Protein AF-A0A1F3B6R3-F1 (afdb_monomer_lite)

pLDDT: mean 92.55, std 7.26, range [55.66, 98.44]

Sequence (123 aa):
MPDAAQIASLAGDIVHPSKTVMFSDTAMGISRQGAQTMIEYSFAEPPFTFVTGSGGTSTLARTASPTVHFRHNGGANVGWCDGHVTHEKMAFTNPGENTYGCDSASVGLGWFGPDDNLLFDNR

Foldseek 3Di:
DDVCVVDPDDLVLQPCQVQAFDAKAWWAWAQDPNDTDTDDDGDQDAQWDWDQDPVRDTDIDRQDAFIHALPPVQWMWTATRVGDIDTFHAPDHDQAAHPRRHGCVVRRGHDGDDNGCRRHDRD

Secondary structure (DSSP, 8-state):
--GGGTSPPPGGG-S-TTTSEEEE-BEEEEEETTEEEEEE------S-EEEE-TTS-EEEE--PPP-EE-TBTTEEEEEETTS-EEEEEP-B--SSB-TTS-BTGGGTEEB-SSSSSTTT---

Structure (mmCIF, N/CA/C/O backbone):
data_AF-A0A1F3B6R3-F1
#
_entry.id   AF-A0A1F3B6R3-F1
#
loop_
_atom_site.group_PDB
_atom_site.id
_atom_site.type_symbol
_atom_site.label_atom_id
_atom_site.label_alt_id
_atom_site.label_comp_id
_atom_site.label_asym_id
_atom_site.label_entity_id
_atom_site.label_seq_id
_atom_site.pdbx_PDB_ins_code
_atom_site.Cartn_x
_atom_site.Cartn_y
_atom_site.Cartn_z
_atom_site.occupancy
_atom_site.B_iso_or_equiv
_atom_site.auth_seq_id
_atom_site.auth_comp_id
_atom_site.auth_asym_id
_atom_site.auth_atom_id
_atom_site.pdbx_PDB_model_num
ATOM 1 N N . MET A 1 1 ? 18.258 17.875 -13.371 1.00 55.66 1 MET A N 1
ATOM 2 C CA . MET A 1 1 ? 17.002 17.232 -12.929 1.00 55.66 1 MET A CA 1
ATOM 3 C C . MET A 1 1 ? 17.259 15.735 -12.953 1.00 55.66 1 MET A C 1
ATOM 5 O O . MET A 1 1 ? 17.937 15.324 -13.885 1.00 55.66 1 MET A O 1
ATOM 9 N N . PRO A 1 2 ? 16.829 14.956 -11.951 1.00 75.44 2 PRO A N 1
ATOM 10 C CA . PRO A 1 2 ? 17.006 13.503 -11.968 1.00 75.44 2 PRO A CA 1
ATOM 11 C C . PRO A 1 2 ? 16.286 12.874 -13.167 1.00 75.44 2 PRO A C 1
ATOM 13 O O . PRO A 1 2 ? 15.211 13.351 -13.530 1.00 75.44 2 PRO A O 1
ATOM 16 N N . ASP A 1 3 ? 16.827 11.792 -13.729 1.00 79.25 3 ASP A N 1
ATOM 17 C CA . ASP A 1 3 ? 16.227 11.088 -14.876 1.00 79.25 3 ASP A CA 1
ATOM 18 C C . ASP A 1 3 ? 14.789 10.639 -14.590 1.00 79.25 3 ASP A C 1
ATOM 20 O O . ASP A 1 3 ? 13.922 10.772 -15.447 1.00 79.25 3 ASP A O 1
ATOM 24 N N . ALA A 1 4 ? 14.496 10.222 -13.354 1.00 75.38 4 ALA A N 1
ATOM 25 C CA . ALA A 1 4 ? 13.148 9.848 -12.916 1.00 75.38 4 ALA A CA 1
ATOM 26 C C . ALA A 1 4 ? 12.112 10.991 -13.016 1.00 75.38 4 ALA A C 1
ATOM 28 O O . ALA A 1 4 ? 10.914 10.735 -13.043 1.00 75.38 4 ALA A O 1
ATOM 29 N N . ALA A 1 5 ? 12.554 12.254 -13.083 1.00 77.62 5 ALA A N 1
ATOM 30 C CA . ALA A 1 5 ? 11.691 13.420 -13.301 1.00 77.62 5 ALA A CA 1
ATOM 31 C C . ALA A 1 5 ? 11.600 13.837 -14.784 1.00 77.62 5 ALA A C 1
ATOM 33 O O . ALA A 1 5 ? 10.932 14.818 -15.107 1.00 77.62 5 ALA A O 1
ATOM 34 N N . GLN A 1 6 ? 12.305 13.141 -15.679 1.00 86.12 6 GLN A N 1
ATOM 35 C CA . GLN A 1 6 ? 12.380 13.445 -17.113 1.00 86.12 6 GLN A CA 1
ATOM 36 C C . GLN A 1 6 ? 11.899 12.290 -17.992 1.00 86.12 6 GLN A C 1
ATOM 38 O O . GLN A 1 6 ? 11.419 12.520 -19.100 1.00 86.12 6 GLN A O 1
ATOM 43 N N . ILE A 1 7 ? 12.034 11.059 -17.506 1.00 84.56 7 ILE A N 1
ATOM 44 C CA . ILE A 1 7 ? 11.752 9.830 -18.233 1.00 84.56 7 ILE A CA 1
ATOM 45 C C . ILE A 1 7 ? 10.775 9.019 -17.388 1.00 84.56 7 ILE A C 1
ATOM 47 O O . ILE A 1 7 ? 11.076 8.646 -16.256 1.00 84.56 7 ILE A O 1
ATOM 51 N N . ALA A 1 8 ? 9.592 8.766 -17.943 1.00 83.19 8 ALA A N 1
ATOM 52 C CA . ALA A 1 8 ? 8.624 7.874 -17.324 1.00 83.19 8 ALA A CA 1
ATOM 53 C C . ALA A 1 8 ? 9.130 6.426 -17.379 1.00 83.19 8 ALA A C 1
ATOM 55 O O . ALA A 1 8 ? 9.758 6.024 -18.361 1.00 83.19 8 ALA A O 1
ATOM 56 N N . SER A 1 9 ? 8.805 5.636 -16.357 1.00 85.56 9 SER A N 1
ATOM 57 C CA . SER A 1 9 ? 9.016 4.190 -16.401 1.00 85.56 9 SER A CA 1
ATOM 58 C C . SER A 1 9 ? 8.237 3.565 -17.559 1.00 85.56 9 SER A C 1
ATOM 60 O O . SER A 1 9 ? 7.090 3.925 -17.833 1.00 85.56 9 SER A O 1
ATOM 62 N N . LEU A 1 10 ? 8.862 2.609 -18.235 1.00 89.50 10 LEU A N 1
ATOM 63 C CA . LEU A 1 10 ? 8.224 1.763 -19.233 1.00 89.50 10 LEU A CA 1
ATOM 64 C C . LEU A 1 10 ? 7.496 0.608 -18.541 1.00 89.50 10 LEU A C 1
ATOM 66 O O . LEU A 1 10 ? 7.856 0.199 -17.443 1.00 89.50 10 LEU A O 1
ATOM 70 N N . ALA A 1 11 ? 6.525 -0.008 -19.218 1.00 87.56 11 ALA A N 1
ATOM 71 C CA . ALA A 1 11 ? 5.895 -1.229 -18.702 1.00 87.56 11 ALA A CA 1
ATOM 72 C C . ALA A 1 11 ? 6.927 -2.346 -18.432 1.00 87.56 11 ALA A C 1
ATOM 74 O O . ALA A 1 11 ? 6.799 -3.091 -17.468 1.00 87.56 11 ALA A O 1
ATOM 75 N N . GLY A 1 12 ? 7.981 -2.421 -19.255 1.00 90.88 12 GLY A N 1
ATOM 76 C CA . GLY A 1 12 ? 9.089 -3.362 -19.072 1.00 90.88 12 GLY A CA 1
ATOM 77 C C . GLY A 1 12 ? 10.037 -3.025 -17.917 1.00 90.88 12 GLY A C 1
ATOM 78 O O . GLY A 1 12 ? 10.880 -3.856 -17.598 1.00 90.88 12 GLY A O 1
ATOM 79 N N . ASP A 1 13 ? 9.913 -1.847 -17.293 1.00 91.50 13 ASP A N 1
ATOM 80 C CA . ASP A 1 13 ? 10.645 -1.536 -16.061 1.00 91.50 13 ASP A CA 1
ATOM 81 C C . ASP A 1 13 ? 10.029 -2.220 -14.838 1.00 91.50 13 ASP A C 1
ATOM 83 O O . ASP A 1 13 ? 10.707 -2.269 -13.823 1.00 91.50 13 ASP A O 1
ATOM 87 N N . ILE A 1 14 ? 8.793 -2.739 -14.919 1.00 94.31 14 ILE A N 1
ATOM 88 C CA . ILE A 1 14 ? 8.151 -3.500 -13.839 1.00 94.31 14 ILE A CA 1
ATOM 89 C C . ILE A 1 14 ? 8.622 -4.960 -13.903 1.00 94.31 14 ILE A C 1
ATOM 91 O O . ILE A 1 14 ? 8.114 -5.757 -14.694 1.00 94.31 14 ILE A O 1
ATOM 95 N N . VAL A 1 15 ? 9.587 -5.330 -13.062 1.00 95.38 15 VAL A N 1
ATOM 96 C CA . VAL A 1 15 ? 10.228 -6.659 -13.075 1.00 95.38 15 VAL A CA 1
ATOM 97 C C . VAL A 1 15 ? 9.266 -7.774 -12.646 1.00 95.38 15 VAL A C 1
ATOM 99 O O . VAL A 1 15 ? 9.327 -8.895 -13.163 1.00 95.38 15 VAL A O 1
ATOM 102 N N . HIS A 1 16 ? 8.337 -7.478 -11.733 1.00 95.88 16 HIS A N 1
ATOM 103 C CA . HIS A 1 16 ? 7.380 -8.451 -11.203 1.00 95.88 16 HIS A CA 1
ATOM 104 C C . HIS A 1 16 ? 5.928 -7.947 -11.259 1.00 95.88 16 HIS A C 1
ATOM 106 O O . HIS A 1 16 ? 5.328 -7.714 -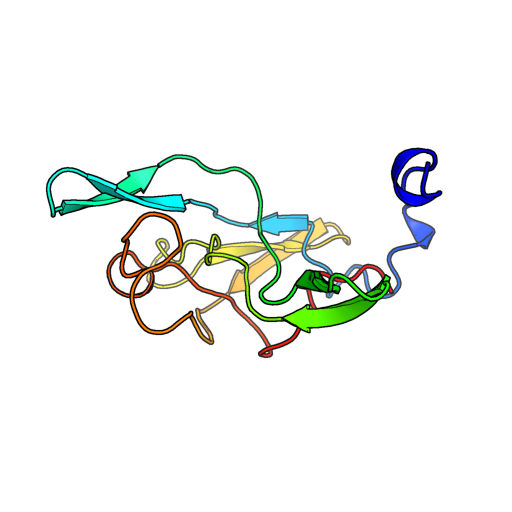10.213 1.00 95.88 16 HIS A O 1
ATOM 112 N N . PRO A 1 17 ? 5.297 -7.849 -12.448 1.00 96.56 17 PRO A N 1
ATOM 113 C CA . PRO A 1 17 ? 3.969 -7.242 -12.587 1.00 96.56 17 PRO A CA 1
ATOM 114 C C . PRO A 1 17 ? 2.874 -7.880 -11.721 1.00 96.56 17 PRO A C 1
ATOM 116 O O . PRO A 1 17 ? 2.009 -7.177 -11.211 1.00 96.56 17 PRO A O 1
ATOM 119 N N . SER A 1 18 ? 2.943 -9.193 -11.482 1.00 96.88 18 SER A N 1
ATOM 120 C CA . SER A 1 18 ? 2.004 -9.914 -10.609 1.00 96.88 18 SER A CA 1
ATOM 121 C C . SER A 1 18 ? 2.241 -9.690 -9.107 1.00 96.88 18 SER A C 1
ATOM 123 O O . SER A 1 18 ? 1.605 -10.342 -8.286 1.00 96.88 18 SER A O 1
ATOM 125 N N . LYS A 1 19 ? 3.234 -8.880 -8.729 1.00 96.62 19 LYS A N 1
ATOM 126 C CA . LYS A 1 19 ? 3.606 -8.568 -7.339 1.00 96.62 19 LYS A CA 1
ATOM 127 C C . LYS A 1 19 ? 3.858 -7.078 -7.104 1.00 96.62 19 LYS A C 1
ATOM 129 O O . LYS A 1 19 ? 4.167 -6.708 -5.980 1.00 96.62 19 LYS A O 1
ATOM 134 N N . THR A 1 20 ? 3.718 -6.240 -8.127 1.00 97.44 20 THR A N 1
ATOM 135 C CA . THR A 1 20 ? 3.820 -4.784 -8.003 1.00 97.44 20 THR A CA 1
ATOM 136 C C . THR A 1 20 ? 2.416 -4.195 -7.958 1.00 97.44 20 THR A C 1
ATOM 138 O O . THR A 1 20 ? 1.594 -4.464 -8.840 1.00 97.44 20 THR A O 1
ATOM 141 N N . VAL A 1 21 ? 2.119 -3.424 -6.913 1.00 97.56 21 VAL A N 1
ATOM 142 C CA . VAL A 1 21 ? 0.825 -2.766 -6.744 1.00 97.56 21 VAL A CA 1
ATOM 143 C C . VAL A 1 21 ? 0.643 -1.670 -7.791 1.00 97.56 21 VAL A C 1
ATOM 145 O O . VAL A 1 21 ? 1.548 -0.888 -8.070 1.00 97.56 21 VAL A O 1
ATOM 148 N N . MET A 1 22 ? -0.557 -1.604 -8.358 1.00 96.00 22 MET A N 1
ATOM 149 C CA . MET A 1 22 ? -0.980 -0.549 -9.275 1.00 96.00 22 MET A CA 1
ATOM 150 C C . MET A 1 22 ? -2.044 0.344 -8.632 1.00 96.00 22 MET A C 1
ATOM 152 O O . MET A 1 22 ? -1.959 1.566 -8.716 1.00 96.00 22 MET A O 1
ATOM 156 N N . PHE A 1 23 ? -3.031 -0.261 -7.967 1.00 97.19 23 PHE A N 1
ATOM 157 C CA . PHE A 1 23 ? -4.121 0.440 -7.292 1.00 97.19 23 PHE A CA 1
ATOM 158 C C . PHE A 1 23 ? -4.435 -0.214 -5.950 1.00 97.19 23 PHE A C 1
ATOM 160 O O . PHE A 1 23 ? -4.263 -1.420 -5.781 1.00 97.19 23 PHE A O 1
ATOM 167 N N . SER A 1 24 ? -4.962 0.571 -5.016 1.00 97.69 24 SER A N 1
ATOM 168 C CA . SER A 1 24 ? -5.502 0.062 -3.760 1.00 97.69 24 SER A CA 1
ATOM 169 C C . SER A 1 24 ? -6.647 0.949 -3.283 1.00 97.69 24 SER A C 1
ATOM 171 O O . SER A 1 24 ? -6.762 2.103 -3.692 1.00 97.69 24 SER A O 1
ATOM 173 N N . ASP A 1 25 ? -7.468 0.434 -2.373 1.00 97.50 25 ASP A N 1
ATOM 174 C CA . ASP A 1 25 ? -8.294 1.285 -1.523 1.00 97.50 25 ASP A CA 1
ATOM 175 C C . ASP A 1 25 ? -7.391 2.193 -0.681 1.00 97.50 25 ASP A C 1
ATOM 177 O O . ASP A 1 25 ? -6.596 1.698 0.123 1.00 97.50 25 ASP A O 1
ATOM 181 N N . THR A 1 26 ? -7.503 3.508 -0.869 1.00 97.94 26 THR A N 1
ATOM 182 C CA . THR A 1 26 ? -6.629 4.490 -0.218 1.00 97.94 26 THR A CA 1
ATOM 183 C C . THR A 1 26 ? -7.409 5.590 0.497 1.00 97.94 26 THR A C 1
ATOM 185 O O . THR A 1 26 ? -8.495 5.993 0.078 1.00 97.94 26 THR A O 1
ATOM 188 N N . ALA A 1 27 ? -6.854 6.067 1.608 1.00 98.00 27 ALA A N 1
ATOM 189 C CA . ALA A 1 27 ? -7.315 7.237 2.349 1.00 98.00 27 ALA A CA 1
ATOM 190 C C . ALA A 1 27 ? -6.154 7.820 3.168 1.00 98.00 27 ALA A C 1
ATOM 192 O O . ALA A 1 27 ? -5.137 7.161 3.368 1.00 98.00 27 ALA A O 1
ATOM 193 N N . MET A 1 28 ? -6.300 9.051 3.656 1.00 97.75 28 MET A N 1
ATOM 194 C CA . MET A 1 28 ? -5.332 9.650 4.579 1.00 97.75 28 MET A CA 1
ATOM 195 C C . MET A 1 28 ? -5.982 9.897 5.933 1.00 97.75 28 MET A C 1
ATOM 197 O O . MET A 1 28 ? -7.021 10.553 6.015 1.00 97.75 28 MET A O 1
ATOM 201 N N . GLY A 1 29 ? -5.354 9.395 6.994 1.00 97.75 29 GLY A N 1
ATOM 202 C CA . GLY A 1 29 ? -5.772 9.651 8.368 1.00 97.75 29 GLY A CA 1
ATOM 203 C C . GLY A 1 29 ? -5.404 11.072 8.778 1.00 97.75 29 GLY A C 1
ATOM 204 O O . GLY A 1 29 ? -4.259 11.485 8.599 1.00 97.75 29 GLY A O 1
ATOM 205 N N . ILE A 1 30 ? -6.351 11.815 9.341 1.00 97.75 30 ILE A N 1
ATOM 206 C CA . ILE A 1 30 ? -6.121 13.153 9.891 1.00 97.75 30 ILE A CA 1
ATOM 207 C C . ILE A 1 30 ? -6.757 13.274 11.275 1.00 97.75 30 ILE A C 1
ATOM 209 O O . ILE A 1 30 ? -7.833 12.730 11.530 1.00 97.75 30 ILE A O 1
ATOM 213 N N . SER A 1 31 ? -6.119 14.033 12.164 1.00 97.50 31 SER A N 1
ATOM 214 C CA . SER A 1 31 ? -6.760 14.486 13.394 1.00 97.50 31 SER A CA 1
ATOM 215 C C . SER A 1 31 ? -7.340 15.876 13.181 1.00 97.50 31 SER A C 1
ATOM 217 O O . SER A 1 31 ? -6.635 16.832 12.850 1.00 97.50 31 SER A O 1
ATOM 219 N N . ARG A 1 32 ? -8.656 16.005 13.354 1.00 94.56 32 ARG A N 1
ATOM 220 C CA . ARG A 1 32 ? -9.362 17.284 13.240 1.00 94.56 32 ARG A CA 1
ATOM 221 C C . ARG A 1 32 ? -10.103 17.559 14.535 1.00 94.56 32 ARG A C 1
ATOM 223 O O . ARG A 1 32 ? -11.043 16.853 14.874 1.00 94.56 32 ARG A O 1
ATOM 230 N N . GLN A 1 33 ? -9.686 18.609 15.246 1.00 93.12 33 GLN A N 1
ATOM 231 C CA . GLN A 1 33 ? -10.264 18.990 16.546 1.00 93.12 33 GLN A CA 1
ATOM 232 C C . GLN A 1 33 ? -10.245 17.834 17.570 1.00 93.12 33 GLN A C 1
ATOM 234 O O . GLN A 1 33 ? -11.177 17.672 18.350 1.00 93.12 33 GLN A O 1
ATOM 239 N N . GLY A 1 34 ? -9.189 17.011 17.546 1.00 89.69 34 GLY A N 1
ATOM 240 C CA . GLY A 1 34 ? -9.029 15.851 18.430 1.00 89.69 34 GLY A CA 1
ATOM 241 C C . GLY A 1 34 ? -9.782 14.591 17.988 1.00 89.69 34 GLY A C 1
ATOM 242 O O . GLY A 1 34 ? -9.603 13.544 18.602 1.00 89.69 34 GLY A O 1
ATOM 243 N N . ALA A 1 35 ? -10.592 14.660 16.926 1.00 94.94 35 ALA A N 1
ATOM 244 C CA . ALA A 1 35 ? -11.239 13.492 16.342 1.00 94.94 35 ALA A CA 1
ATOM 245 C C . ALA A 1 35 ? -10.358 12.857 15.257 1.00 94.94 35 ALA A C 1
ATOM 247 O O . ALA A 1 35 ? -9.893 13.543 14.344 1.00 94.94 35 ALA A O 1
ATOM 248 N N . GLN A 1 36 ? -10.186 11.539 15.348 1.00 95.94 36 GLN A N 1
ATOM 249 C CA . GLN A 1 36 ? -9.519 10.705 14.350 1.00 95.94 36 GLN A CA 1
ATOM 250 C C . GLN A 1 36 ? -10.478 10.488 13.174 1.00 95.94 36 GLN A C 1
ATOM 252 O O . GLN A 1 36 ? -11.587 9.986 13.362 1.00 95.94 36 GLN A O 1
ATOM 257 N N . THR A 1 37 ? -10.100 10.914 11.973 1.00 95.88 37 THR A N 1
ATOM 258 C CA . THR A 1 37 ? -10.936 10.774 10.775 1.00 95.88 37 THR A CA 1
ATOM 259 C C . THR A 1 37 ? -10.083 10.526 9.536 1.00 95.88 37 THR A C 1
ATOM 261 O O . THR A 1 37 ? -8.858 10.488 9.607 1.00 95.88 37 THR A O 1
ATOM 264 N N . MET A 1 38 ? -10.732 10.343 8.391 1.00 96.81 38 MET A N 1
ATOM 265 C CA . MET A 1 38 ? -10.081 10.124 7.108 1.00 96.81 38 MET A CA 1
ATOM 266 C C . MET A 1 38 ? -10.549 11.137 6.072 1.00 96.81 38 MET A C 1
ATOM 268 O O . MET A 1 38 ? -11.695 11.592 6.091 1.00 96.81 38 MET A O 1
ATOM 272 N N . ILE A 1 39 ? -9.660 11.447 5.138 1.00 97.06 39 ILE A N 1
ATOM 273 C CA . ILE A 1 39 ? -9.963 12.189 3.915 1.00 97.06 39 ILE A CA 1
ATOM 274 C C . ILE A 1 39 ? -9.630 11.342 2.691 1.00 97.06 39 ILE A C 1
ATOM 276 O O . ILE A 1 39 ? -8.885 10.361 2.778 1.00 97.06 39 ILE A O 1
ATOM 280 N N . GLU A 1 40 ? -10.182 11.743 1.549 1.00 96.12 40 GLU A N 1
ATOM 281 C CA . GLU A 1 40 ? -9.818 11.164 0.262 1.00 96.12 40 GLU A CA 1
ATOM 282 C C . GLU A 1 40 ? -8.323 11.352 -0.003 1.00 96.12 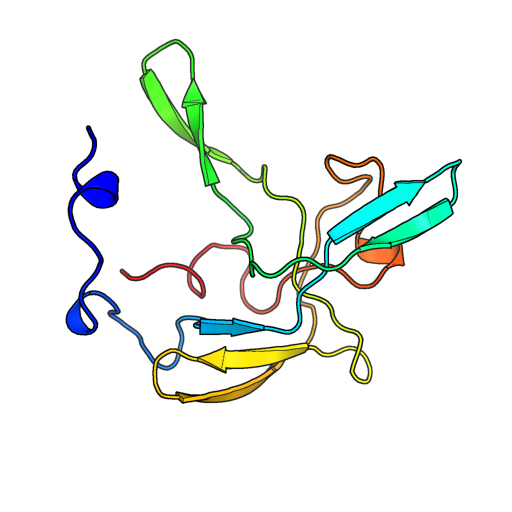40 GLU A C 1
ATOM 284 O O . GLU A 1 40 ? -7.759 12.431 0.198 1.00 96.12 40 GLU A O 1
ATOM 289 N N . TYR A 1 41 ? -7.693 10.274 -0.452 1.00 96.62 41 TYR A N 1
ATOM 290 C CA . TYR A 1 41 ? -6.304 10.256 -0.862 1.00 96.62 41 TYR A CA 1
ATOM 291 C C . TYR A 1 41 ? -6.132 9.186 -1.931 1.00 96.62 41 TYR A C 1
ATOM 293 O O . TYR A 1 41 ? -6.713 8.112 -1.801 1.00 96.62 41 TYR A O 1
ATOM 301 N N . SER A 1 42 ? -5.375 9.473 -2.988 1.00 95.69 42 SER A N 1
ATOM 302 C CA . SER A 1 42 ? -5.361 8.646 -4.207 1.00 95.69 42 SER A CA 1
ATOM 303 C C . SER A 1 42 ? -4.070 7.852 -4.413 1.00 95.69 42 SER A C 1
ATOM 305 O O . SER A 1 42 ? -3.944 7.167 -5.424 1.00 95.69 42 SER A O 1
ATOM 307 N N . PHE A 1 43 ? -3.107 7.951 -3.493 1.00 95.75 43 PHE A N 1
ATOM 308 C CA . PHE A 1 43 ? -1.826 7.256 -3.604 1.00 95.75 43 PHE A CA 1
ATOM 309 C C . PHE A 1 43 ? -1.737 6.115 -2.595 1.00 95.75 43 PHE A C 1
ATOM 311 O O . PHE A 1 43 ? -2.059 6.291 -1.419 1.00 95.75 43 PHE A O 1
ATOM 318 N N . ALA A 1 44 ? -1.283 4.955 -3.070 1.00 96.50 44 ALA A N 1
ATOM 319 C CA . ALA A 1 44 ? -0.834 3.854 -2.231 1.00 96.50 44 ALA A CA 1
ATOM 320 C C . ALA A 1 44 ? 0.659 4.064 -1.945 1.00 96.50 44 ALA A C 1
ATOM 322 O O . ALA A 1 44 ? 1.516 3.703 -2.748 1.00 96.50 44 ALA A O 1
ATOM 323 N N . GLU A 1 45 ? 0.953 4.722 -0.828 1.00 95.62 45 GLU A N 1
ATOM 324 C CA . GLU A 1 45 ? 2.317 5.098 -0.444 1.00 95.62 45 GLU A CA 1
ATOM 325 C C . GLU A 1 45 ? 3.109 3.881 0.062 1.00 95.62 45 GLU A C 1
ATOM 327 O O . GLU A 1 45 ? 2.585 3.126 0.891 1.00 95.62 45 GLU A O 1
ATOM 332 N N . PRO A 1 46 ? 4.373 3.696 -0.362 1.00 95.38 46 PRO A N 1
ATOM 333 C CA . PRO A 1 46 ? 5.237 2.657 0.185 1.00 95.38 46 PRO A CA 1
ATOM 334 C C . PRO A 1 46 ? 5.592 2.940 1.656 1.00 95.38 46 PRO A C 1
ATOM 336 O O . PRO A 1 46 ? 5.645 4.100 2.072 1.00 95.38 46 PRO A O 1
ATOM 339 N N . PRO A 1 47 ? 5.893 1.907 2.463 1.00 94.62 47 PRO A N 1
ATOM 340 C CA . PRO A 1 47 ? 6.243 2.087 3.873 1.00 94.62 47 PRO A CA 1
ATOM 341 C C . PRO A 1 47 ? 7.570 2.827 4.092 1.00 94.62 47 PRO A C 1
ATOM 343 O O . PRO A 1 47 ? 7.738 3.499 5.116 1.00 94.62 47 PRO A O 1
ATOM 346 N N . PHE A 1 48 ? 8.507 2.747 3.143 1.00 92.81 48 PHE A N 1
ATOM 347 C CA . PHE A 1 48 ? 9.808 3.403 3.243 1.00 92.81 48 PHE A CA 1
ATOM 348 C C . PHE A 1 48 ? 10.071 4.358 2.080 1.00 92.81 48 PHE A C 1
ATOM 350 O O . PHE A 1 48 ? 9.763 4.072 0.925 1.00 92.81 48 PHE A O 1
ATOM 357 N N . THR A 1 49 ? 10.738 5.471 2.374 1.00 88.00 49 THR A N 1
ATOM 358 C CA . THR A 1 49 ? 11.233 6.417 1.368 1.00 88.00 49 THR A CA 1
ATOM 359 C C . THR A 1 49 ? 12.703 6.735 1.611 1.00 88.00 49 THR A C 1
ATOM 361 O O . THR A 1 49 ? 13.195 6.636 2.738 1.00 88.00 49 THR A O 1
ATOM 364 N N . PHE A 1 50 ? 13.420 7.136 0.564 1.00 85.12 50 PHE A N 1
ATOM 365 C CA . PHE A 1 50 ? 14.787 7.628 0.707 1.00 85.12 50 PHE A CA 1
ATOM 366 C C . PHE A 1 50 ? 14.785 9.058 1.249 1.00 85.12 50 PHE A C 1
ATOM 368 O O . PHE A 1 50 ? 14.143 9.943 0.688 1.00 85.12 50 PHE A O 1
ATOM 375 N N . VAL A 1 51 ? 15.541 9.290 2.320 1.00 80.69 51 VAL A N 1
ATOM 376 C CA . VAL A 1 51 ? 15.751 10.617 2.905 1.00 80.69 51 VAL A CA 1
ATOM 377 C C . VAL A 1 51 ? 17.205 11.015 2.703 1.00 80.69 51 VAL A C 1
ATOM 379 O O . VAL A 1 51 ? 18.114 10.313 3.148 1.00 80.69 51 VAL A O 1
ATOM 382 N N . THR A 1 52 ? 17.426 12.149 2.039 1.00 81.69 52 THR A N 1
ATOM 383 C CA . THR A 1 52 ? 18.763 12.715 1.825 1.00 81.69 52 THR A CA 1
ATOM 384 C C . THR A 1 52 ? 19.115 13.656 2.968 1.00 81.69 52 THR A C 1
ATOM 386 O O . THR A 1 52 ? 18.504 14.712 3.124 1.00 81.69 52 THR A O 1
ATOM 389 N N . GLY A 1 53 ? 20.109 13.280 3.771 1.00 75.94 53 GLY A N 1
ATOM 390 C CA . GLY A 1 53 ? 20.633 14.140 4.831 1.00 75.94 53 GLY A CA 1
ATOM 391 C C . GLY A 1 53 ? 21.456 15.312 4.284 1.00 75.94 53 GLY A C 1
ATOM 392 O O . GLY A 1 53 ? 21.879 15.312 3.129 1.00 75.94 53 GLY A O 1
ATOM 393 N N . SER A 1 54 ? 21.769 16.289 5.141 1.00 74.62 54 SER A N 1
ATOM 394 C CA . SER A 1 54 ? 22.518 17.510 4.784 1.00 74.62 54 SER A CA 1
ATOM 395 C C . SER A 1 54 ? 23.904 17.258 4.165 1.00 74.62 54 SER A C 1
ATOM 397 O O . SER A 1 54 ? 24.464 18.149 3.537 1.00 74.62 54 SER A O 1
ATOM 399 N N . GLY A 1 55 ? 24.460 16.053 4.337 1.00 80.12 55 GLY A N 1
ATOM 400 C CA . GLY A 1 55 ? 25.721 15.613 3.730 1.00 80.12 55 GLY A CA 1
ATOM 401 C C . GLY A 1 55 ? 25.584 14.931 2.362 1.00 80.12 55 GLY A C 1
ATOM 402 O O . GLY A 1 55 ? 26.576 14.423 1.853 1.00 80.12 55 GLY A O 1
ATOM 403 N N . GLY A 1 56 ? 24.382 14.865 1.780 1.00 77.19 56 GLY A N 1
ATOM 404 C CA . GLY A 1 56 ? 24.125 14.233 0.478 1.00 77.19 56 GLY A CA 1
ATOM 405 C C . GLY A 1 56 ? 23.913 12.714 0.519 1.00 77.19 56 GLY A C 1
ATOM 406 O O . GLY A 1 56 ? 23.512 12.129 -0.485 1.00 77.19 56 GLY A O 1
ATOM 407 N N . THR A 1 57 ? 24.120 12.062 1.665 1.00 79.25 57 THR A N 1
ATOM 408 C CA . THR A 1 57 ? 23.839 10.630 1.837 1.00 79.25 57 THR A CA 1
ATOM 409 C C . THR A 1 57 ? 22.335 10.386 1.913 1.00 79.25 57 THR A C 1
ATOM 411 O O . THR A 1 57 ? 21.656 10.958 2.767 1.00 79.25 57 THR A O 1
ATOM 414 N N . SER A 1 58 ? 21.824 9.520 1.035 1.00 82.12 58 SER A N 1
ATOM 415 C CA . SER A 1 58 ? 20.446 9.023 1.086 1.00 82.12 58 SER A CA 1
ATOM 416 C C . SER A 1 58 ? 20.376 7.755 1.930 1.00 82.12 58 SER A C 1
ATOM 418 O O . SER A 1 58 ? 21.128 6.813 1.690 1.00 82.12 58 SER A O 1
ATOM 420 N N . THR A 1 59 ? 19.466 7.715 2.897 1.00 83.69 59 THR A N 1
ATOM 421 C CA . THR A 1 59 ? 19.180 6.518 3.700 1.00 83.69 59 THR A CA 1
ATOM 422 C C . THR A 1 59 ? 17.707 6.161 3.607 1.00 83.69 59 THR A C 1
ATOM 424 O O . THR A 1 59 ? 16.858 7.051 3.558 1.00 83.69 59 THR A O 1
ATOM 427 N N . LEU A 1 60 ? 17.400 4.867 3.613 1.00 82.50 60 LEU A N 1
ATOM 428 C CA . LEU A 1 60 ? 16.025 4.392 3.675 1.00 82.50 60 LEU A CA 1
ATOM 429 C C . LEU A 1 60 ? 15.432 4.698 5.059 1.00 82.50 60 LEU A C 1
ATOM 431 O O . LEU A 1 60 ? 16.039 4.365 6.077 1.00 82.50 60 LEU A O 1
ATOM 435 N N . ALA A 1 61 ? 14.262 5.332 5.097 1.00 83.69 61 ALA A N 1
ATOM 436 C CA . ALA A 1 61 ? 13.573 5.679 6.333 1.00 83.69 61 ALA A CA 1
ATOM 437 C C . ALA A 1 61 ? 12.059 5.465 6.210 1.00 83.69 61 ALA A C 1
ATOM 439 O O . ALA A 1 61 ? 11.460 5.695 5.159 1.00 83.69 61 ALA A O 1
ATOM 440 N N . ARG A 1 62 ? 11.430 5.054 7.314 1.00 85.44 62 ARG A N 1
ATOM 441 C CA . ARG A 1 62 ? 9.972 4.923 7.442 1.00 85.44 62 ARG A CA 1
ATOM 442 C C . ARG A 1 62 ? 9.356 6.285 7.752 1.00 85.44 62 ARG A C 1
ATOM 444 O O . ARG A 1 62 ? 9.059 6.596 8.902 1.00 85.44 62 ARG A O 1
ATOM 451 N N . THR A 1 63 ? 9.233 7.127 6.737 1.00 81.94 63 THR A N 1
ATOM 452 C CA . THR A 1 63 ? 8.689 8.489 6.882 1.00 81.94 63 THR A CA 1
ATOM 453 C C . THR A 1 63 ? 7.304 8.659 6.272 1.00 81.94 63 THR A C 1
ATOM 455 O O . THR A 1 63 ? 6.666 9.680 6.516 1.00 81.94 63 THR A O 1
ATOM 458 N N . ALA A 1 64 ? 6.819 7.680 5.507 1.00 88.44 64 ALA A N 1
ATOM 459 C CA . ALA A 1 64 ? 5.486 7.730 4.925 1.00 88.44 64 ALA A CA 1
ATOM 460 C C . ALA A 1 64 ? 4.406 7.478 5.988 1.00 88.44 64 ALA A C 1
ATOM 462 O O . ALA A 1 64 ? 4.526 6.584 6.833 1.00 88.44 64 ALA A O 1
ATOM 463 N N . SER A 1 65 ? 3.330 8.262 5.921 1.00 95.25 65 SER A N 1
ATOM 464 C CA . SER A 1 65 ? 2.090 7.946 6.631 1.00 95.25 65 SER A CA 1
ATOM 465 C C . SER A 1 65 ? 1.369 6.808 5.889 1.00 95.25 65 SER A C 1
ATOM 467 O O . SER A 1 65 ? 1.344 6.840 4.658 1.00 95.25 65 SER A O 1
ATOM 469 N N . PRO A 1 66 ? 0.784 5.814 6.583 1.00 96.94 66 PRO A N 1
ATOM 470 C CA . PRO A 1 66 ? 0.067 4.730 5.920 1.00 96.94 66 PRO A CA 1
ATOM 471 C C . PRO A 1 66 ? -1.174 5.245 5.195 1.00 96.94 66 PRO A C 1
ATOM 473 O O . PRO A 1 66 ? -1.901 6.090 5.722 1.00 96.94 66 PRO A O 1
ATOM 476 N N . THR A 1 67 ? -1.424 4.715 3.999 1.00 97.88 67 THR A N 1
ATOM 477 C CA . THR A 1 67 ? -2.506 5.191 3.121 1.00 97.88 67 THR A CA 1
ATOM 478 C C . THR A 1 67 ? -3.421 4.093 2.607 1.00 97.88 67 THR A C 1
ATOM 480 O O . THR A 1 67 ? -4.523 4.401 2.161 1.00 97.88 67 THR A O 1
ATOM 483 N N . VAL A 1 68 ? -3.031 2.816 2.699 1.00 98.31 68 VAL A N 1
ATOM 484 C CA . VAL A 1 68 ? -3.910 1.707 2.309 1.00 98.31 68 VAL A CA 1
ATOM 485 C C . VAL A 1 68 ? -4.980 1.508 3.376 1.00 98.31 68 VAL A C 1
ATOM 487 O O . VAL A 1 68 ? -4.666 1.351 4.557 1.00 98.31 68 VAL A O 1
ATOM 490 N N . HIS A 1 69 ? -6.244 1.509 2.955 1.00 98.25 69 HIS A N 1
ATOM 491 C CA . HIS A 1 69 ? -7.405 1.485 3.835 1.00 98.25 69 HIS A CA 1
ATOM 492 C C . HIS A 1 69 ? -8.114 0.130 3.829 1.00 98.25 69 HIS A C 1
ATOM 494 O O . HIS A 1 69 ? -8.690 -0.301 2.832 1.00 98.25 69 HIS A O 1
ATOM 500 N N . PHE A 1 70 ? -8.163 -0.507 4.997 1.00 97.94 70 PHE A N 1
ATOM 501 C CA . PHE A 1 70 ? -8.679 -1.864 5.178 1.00 97.94 70 PHE A CA 1
ATOM 502 C C . PHE A 1 70 ? -10.162 -1.888 5.597 1.00 97.94 70 PHE A C 1
ATOM 504 O O . PHE A 1 70 ? -10.558 -2.578 6.539 1.00 97.94 70 PHE A O 1
ATOM 511 N N . ARG A 1 71 ? -11.009 -1.119 4.897 1.00 91.75 71 ARG A N 1
ATOM 512 C CA . ARG A 1 71 ? -12.451 -0.972 5.205 1.00 91.75 71 ARG A CA 1
ATOM 513 C C . ARG A 1 71 ? -13.323 -2.163 4.821 1.00 91.75 71 ARG A C 1
ATOM 515 O O . ARG A 1 71 ? -14.407 -2.337 5.377 1.00 91.75 71 ARG A O 1
ATOM 522 N N . HIS A 1 72 ? -12.913 -2.968 3.845 1.00 90.12 72 HIS A N 1
ATOM 523 C CA . HIS A 1 72 ? -13.762 -4.007 3.265 1.00 90.12 72 HIS A CA 1
ATOM 524 C C . HIS A 1 72 ? -13.662 -5.294 4.068 1.00 90.12 72 HIS A C 1
ATOM 526 O O . HIS A 1 72 ? -12.910 -6.199 3.709 1.00 90.12 72 HIS A O 1
ATOM 532 N N . ASN A 1 73 ? -14.422 -5.368 5.166 1.00 92.56 73 ASN A N 1
ATOM 533 C CA . ASN A 1 73 ? -14.396 -6.511 6.083 1.00 92.56 73 ASN A CA 1
ATOM 534 C C . ASN A 1 73 ? -12.971 -6.789 6.612 1.00 92.56 73 ASN A C 1
ATOM 536 O O . ASN A 1 73 ? -12.508 -7.929 6.634 1.00 92.56 73 ASN A O 1
ATOM 540 N N . GLY A 1 74 ? -12.253 -5.718 6.972 1.00 93.38 74 GLY A N 1
ATOM 541 C CA . GLY A 1 74 ? -10.867 -5.785 7.444 1.00 93.38 74 GLY A CA 1
ATOM 542 C C . GLY A 1 74 ? -9.821 -6.021 6.348 1.00 93.38 74 GLY A C 1
ATOM 543 O O . GLY A 1 74 ? -8.682 -6.352 6.672 1.00 93.38 74 GLY A O 1
ATOM 544 N N . GLY A 1 75 ? -10.190 -5.885 5.070 1.00 97.44 75 GLY A N 1
ATOM 545 C CA . GLY A 1 75 ? -9.265 -5.960 3.941 1.00 97.44 75 GLY A CA 1
ATOM 546 C C . GLY A 1 75 ? -9.339 -4.756 3.002 1.00 97.44 75 GLY A C 1
ATOM 547 O O . GLY A 1 75 ? -10.261 -3.939 3.091 1.00 97.44 75 GLY A O 1
ATOM 548 N N . ALA A 1 76 ? -8.364 -4.674 2.104 1.00 98.06 76 ALA A N 1
ATOM 549 C CA . ALA A 1 76 ? -8.283 -3.722 1.002 1.00 98.06 76 ALA A CA 1
ATOM 550 C C . ALA A 1 76 ? -8.336 -4.479 -0.333 1.00 98.06 76 ALA A C 1
ATOM 552 O O . ALA A 1 76 ? -7.786 -5.576 -0.448 1.00 98.06 76 ALA A O 1
ATOM 553 N N . ASN A 1 77 ? -8.994 -3.913 -1.342 1.00 97.94 77 ASN A N 1
ATOM 554 C CA . ASN A 1 77 ? -8.886 -4.415 -2.707 1.00 97.94 77 ASN A CA 1
ATOM 555 C C . ASN A 1 77 ? -7.603 -3.866 -3.325 1.00 97.94 77 ASN A C 1
ATOM 557 O O . ASN A 1 77 ? -7.382 -2.655 -3.305 1.00 97.94 77 ASN A O 1
ATOM 561 N N . VAL A 1 78 ? -6.783 -4.752 -3.882 1.00 98.38 78 VAL A N 1
ATOM 562 C CA . VAL A 1 78 ? -5.477 -4.415 -4.452 1.00 98.38 78 VAL A CA 1
ATOM 563 C C . VAL A 1 78 ? -5.454 -4.845 -5.909 1.00 98.38 78 VAL A C 1
ATOM 565 O O . VAL A 1 78 ? -5.661 -6.016 -6.213 1.00 98.38 78 VAL A O 1
ATOM 568 N N . GLY A 1 79 ? -5.242 -3.886 -6.807 1.00 98.19 79 GLY A N 1
ATOM 569 C CA . GLY A 1 79 ? -5.014 -4.125 -8.228 1.00 98.19 79 GLY A CA 1
ATOM 570 C C . GLY A 1 79 ? -3.520 -4.151 -8.523 1.00 98.19 79 GLY A C 1
ATOM 571 O O . GLY A 1 79 ? -2.797 -3.245 -8.108 1.00 98.19 79 GLY A O 1
ATOM 572 N N . TRP A 1 80 ? -3.067 -5.165 -9.248 1.00 98.12 80 TRP A N 1
ATOM 573 C CA . TRP A 1 80 ? -1.653 -5.405 -9.541 1.00 98.12 80 TRP A CA 1
ATOM 574 C C . TRP A 1 80 ? -1.297 -4.998 -10.972 1.00 98.12 80 TRP A C 1
ATOM 576 O O . TRP A 1 80 ? -2.173 -4.851 -11.827 1.00 98.12 80 TRP A O 1
ATOM 586 N N . CYS A 1 81 ? -0.008 -4.812 -11.254 1.00 97.19 81 CYS A N 1
ATOM 587 C CA . CYS A 1 81 ? 0.454 -4.326 -12.554 1.00 97.19 81 CYS A CA 1
ATOM 588 C C . CYS A 1 81 ? 0.193 -5.276 -13.737 1.00 97.19 81 CYS A C 1
ATOM 590 O O . CYS A 1 81 ? 0.204 -4.820 -14.879 1.00 97.19 81 CYS A O 1
ATOM 592 N N . ASP A 1 82 ? -0.061 -6.566 -13.506 1.00 96.75 82 ASP A N 1
ATOM 593 C CA . ASP A 1 82 ? -0.523 -7.515 -14.536 1.00 96.75 82 ASP A CA 1
ATOM 594 C C . ASP A 1 82 ? -2.058 -7.513 -14.740 1.00 96.75 82 ASP A C 1
ATOM 596 O O . ASP A 1 82 ? -2.571 -8.238 -15.593 1.00 96.75 82 ASP A O 1
ATOM 600 N N . GLY A 1 83 ? -2.790 -6.700 -13.971 1.00 97.38 83 GLY A N 1
ATOM 601 C CA . GLY A 1 83 ? -4.233 -6.504 -14.075 1.00 97.38 83 GLY A CA 1
ATOM 602 C C . GLY A 1 83 ? -5.096 -7.414 -13.198 1.00 97.38 83 GLY A C 1
ATOM 603 O O . GLY A 1 83 ? -6.320 -7.270 -13.234 1.00 97.38 83 GLY A O 1
ATOM 604 N N . HIS A 1 84 ? -4.525 -8.331 -12.409 1.00 98.31 84 HIS A N 1
ATOM 605 C CA . HIS A 1 84 ? -5.333 -9.092 -11.451 1.00 98.31 84 HIS A CA 1
ATOM 606 C C . HIS A 1 84 ? -5.692 -8.251 -10.215 1.00 98.31 84 HIS A C 1
ATOM 608 O O . HIS A 1 84 ? -5.106 -7.198 -9.959 1.00 98.31 84 H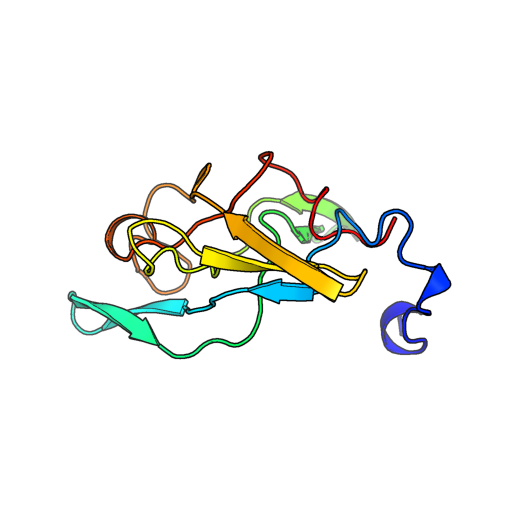IS A O 1
ATOM 614 N N . VAL A 1 85 ? -6.688 -8.714 -9.453 1.00 98.38 85 VAL A N 1
ATOM 615 C CA . VAL A 1 85 ? -7.154 -8.062 -8.221 1.00 98.38 85 VAL A CA 1
ATOM 616 C C . VAL A 1 85 ? -7.214 -9.084 -7.092 1.00 98.38 85 VAL A C 1
ATOM 618 O O . VAL A 1 85 ? -7.727 -10.189 -7.288 1.00 98.38 85 VAL A O 1
ATOM 621 N N . THR A 1 86 ? -6.730 -8.709 -5.911 1.00 98.44 86 THR A N 1
ATOM 622 C CA . THR A 1 86 ? -6.812 -9.518 -4.688 1.00 98.44 86 THR A CA 1
ATOM 623 C C . THR A 1 86 ? -7.472 -8.749 -3.545 1.00 98.44 86 THR A C 1
ATOM 625 O O . THR A 1 86 ? -7.628 -7.528 -3.587 1.00 98.44 86 THR A O 1
ATOM 628 N N . HIS A 1 87 ? -7.903 -9.493 -2.524 1.00 98.00 87 HIS A N 1
ATOM 629 C CA . HIS A 1 87 ? -8.358 -8.950 -1.245 1.00 98.00 87 HIS A CA 1
ATOM 630 C C . HIS A 1 87 ? -7.253 -9.173 -0.216 1.00 98.00 87 HIS A C 1
ATOM 632 O O . HIS A 1 87 ? -7.018 -10.305 0.209 1.00 98.00 87 HIS A O 1
ATOM 638 N N . GLU A 1 88 ? -6.558 -8.101 0.150 1.00 98.44 88 GLU A N 1
ATOM 639 C CA . GLU A 1 88 ? -5.403 -8.151 1.042 1.00 98.44 88 GLU A CA 1
ATOM 640 C C . GLU A 1 88 ? -5.777 -7.743 2.465 1.00 98.44 88 GLU A C 1
ATOM 642 O O . GLU A 1 88 ? -6.584 -6.838 2.694 1.00 98.44 88 GLU A O 1
ATOM 647 N N . LYS A 1 89 ? -5.157 -8.400 3.446 1.00 98.06 89 LYS A N 1
ATOM 648 C CA . LYS A 1 89 ? -5.301 -8.058 4.865 1.00 98.06 89 LYS A CA 1
ATOM 649 C C . LYS A 1 89 ? -4.164 -7.155 5.315 1.00 98.06 89 LYS A C 1
ATOM 651 O O . LYS A 1 89 ? -3.046 -7.265 4.816 1.00 98.06 89 LYS A O 1
ATOM 656 N N . MET A 1 90 ? -4.442 -6.310 6.306 1.00 98.12 90 MET A N 1
ATOM 657 C CA . MET A 1 90 ? -3.402 -5.493 6.924 1.00 98.12 90 MET A CA 1
ATOM 658 C C . MET A 1 90 ? -2.391 -6.408 7.612 1.00 98.12 90 MET A C 1
ATOM 660 O O . MET A 1 90 ? -2.766 -7.255 8.423 1.00 98.12 90 MET A O 1
ATOM 664 N N . ALA A 1 91 ? -1.118 -6.230 7.279 1.00 97.88 91 ALA A N 1
ATOM 665 C CA . ALA A 1 91 ? -0.003 -6.929 7.897 1.00 97.88 91 ALA A CA 1
ATOM 666 C C . ALA A 1 91 ? 0.632 -6.078 9.004 1.00 97.88 91 ALA A C 1
ATOM 668 O O . ALA A 1 91 ? 0.931 -6.591 10.081 1.00 97.88 91 ALA A O 1
ATOM 669 N N . PHE A 1 92 ? 0.804 -4.776 8.760 1.00 97.19 92 PHE A N 1
ATOM 670 C CA . PHE A 1 92 ? 1.403 -3.844 9.715 1.00 97.19 92 PHE A CA 1
ATOM 671 C C . PHE A 1 92 ? 0.943 -2.399 9.473 1.00 97.19 92 PHE A C 1
ATOM 673 O O . PHE A 1 92 ? 0.334 -2.074 8.453 1.00 97.19 92 PHE A O 1
ATOM 680 N N . THR A 1 93 ? 1.236 -1.522 10.432 1.00 96.44 93 THR A N 1
ATOM 681 C CA . THR A 1 93 ? 1.024 -0.071 10.352 1.00 96.44 93 THR A CA 1
ATOM 682 C C . THR A 1 93 ? 2.064 0.649 11.212 1.00 96.44 93 THR A C 1
ATOM 684 O O . THR A 1 93 ? 2.789 0.010 11.981 1.00 96.44 93 THR A O 1
ATOM 687 N N . ASN A 1 94 ? 2.161 1.971 11.085 1.00 92.56 94 ASN A N 1
ATOM 688 C CA . ASN A 1 94 ? 3.049 2.762 11.930 1.00 92.56 94 ASN A CA 1
ATOM 689 C C . ASN A 1 94 ? 2.457 2.881 13.343 1.00 92.56 94 ASN A C 1
ATOM 691 O O . ASN A 1 94 ? 1.268 3.175 13.474 1.00 92.56 94 ASN A O 1
ATOM 695 N N . PRO A 1 95 ? 3.259 2.696 14.406 1.00 91.44 95 PRO A N 1
ATOM 696 C CA . P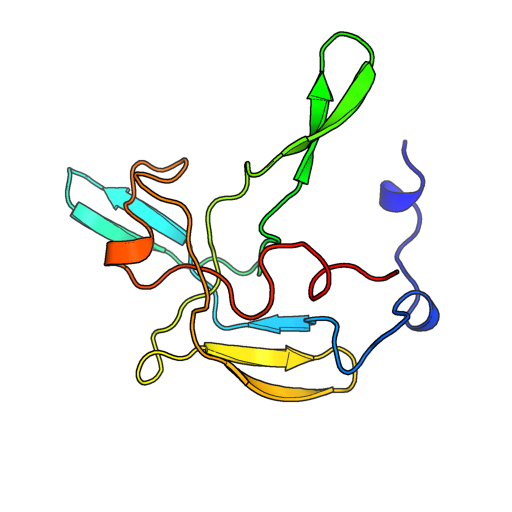RO A 1 95 ? 2.801 2.971 15.758 1.00 91.44 95 PRO A CA 1
ATOM 697 C C . PRO A 1 95 ? 2.668 4.482 15.990 1.00 91.44 95 PRO A C 1
ATOM 699 O O . PRO A 1 95 ? 3.523 5.260 15.568 1.00 91.44 95 PRO A O 1
ATOM 702 N N . GLY A 1 96 ? 1.641 4.878 16.741 1.00 91.94 96 GLY A N 1
ATOM 703 C CA . GLY A 1 96 ? 1.423 6.268 17.135 1.00 91.94 96 GLY A CA 1
ATOM 704 C C . GLY A 1 96 ? 0.781 7.125 16.045 1.00 91.94 96 GLY A C 1
ATOM 705 O O . GLY A 1 96 ? 0.130 6.628 15.127 1.00 91.94 96 GLY A O 1
ATOM 706 N N . GLU A 1 97 ? 0.934 8.438 16.189 1.00 95.38 97 GLU A N 1
ATOM 707 C CA . GLU A 1 97 ? 0.329 9.403 15.277 1.00 95.38 97 GLU A CA 1
ATOM 708 C C . GLU A 1 97 ? 1.140 9.551 13.985 1.00 95.38 97 GLU A C 1
ATOM 710 O O . GLU A 1 97 ? 2.371 9.619 13.987 1.00 95.38 97 GLU A O 1
ATOM 715 N N . ASN A 1 98 ? 0.428 9.639 12.866 1.00 94.69 98 ASN A N 1
ATOM 716 C CA . ASN A 1 98 ? 0.988 9.979 11.570 1.00 94.69 98 ASN A CA 1
ATOM 717 C C . ASN A 1 98 ? 1.326 11.482 11.484 1.00 94.69 98 ASN A C 1
ATOM 719 O O . ASN A 1 98 ? 1.105 12.251 12.421 1.00 94.69 98 ASN A O 1
ATOM 723 N N . THR A 1 99 ? 1.823 11.938 10.331 1.00 94.06 99 THR A N 1
ATOM 724 C CA . THR A 1 99 ? 2.227 13.345 10.128 1.00 94.06 99 THR A CA 1
ATOM 725 C C . THR A 1 99 ? 1.089 14.357 10.347 1.00 94.06 99 THR A C 1
ATOM 727 O O . THR A 1 99 ? 1.347 15.537 10.577 1.00 94.06 99 THR A O 1
ATOM 730 N N . TYR A 1 100 ? -0.167 13.908 10.317 1.00 95.50 100 TYR A N 1
ATOM 731 C CA . TYR A 1 100 ? -1.370 14.718 10.507 1.00 95.50 100 TYR A CA 1
ATOM 732 C C . TYR A 1 100 ? -2.024 14.509 11.882 1.00 95.50 100 TYR A C 1
ATOM 734 O O . TYR A 1 100 ? -3.204 14.827 12.064 1.00 95.50 100 TYR A O 1
ATOM 742 N N . GLY A 1 101 ? -1.275 13.963 12.846 1.00 96.25 101 GLY A N 1
ATOM 743 C CA . GLY A 1 101 ? -1.733 13.738 14.217 1.00 96.25 101 GLY A CA 1
ATOM 744 C C . GLY A 1 101 ? -2.731 12.587 14.355 1.00 96.25 101 GLY A C 1
ATOM 745 O O . GLY A 1 101 ? -3.431 12.510 15.363 1.00 96.25 101 GLY A O 1
ATOM 746 N N . CYS A 1 102 ? -2.871 11.736 13.331 1.00 97.25 102 CYS A N 1
ATOM 747 C CA . CYS A 1 102 ? -3.841 10.648 13.336 1.00 97.25 102 CYS A CA 1
ATOM 748 C C . CYS A 1 102 ? -3.213 9.313 13.729 1.00 97.25 102 CYS A C 1
ATOM 750 O O . CYS A 1 102 ? -2.245 8.887 13.098 1.00 97.25 102 CYS A O 1
ATOM 752 N N . ASP A 1 103 ? -3.795 8.613 14.703 1.00 96.56 103 ASP A N 1
ATOM 753 C CA . ASP A 1 103 ? -3.478 7.202 14.939 1.00 96.56 103 ASP A CA 1
ATOM 754 C C . ASP A 1 103 ? -4.038 6.370 13.779 1.00 96.56 103 ASP A C 1
ATOM 756 O O . ASP A 1 103 ? -5.239 6.098 13.696 1.00 96.56 103 ASP A O 1
ATOM 760 N N . SER A 1 104 ? -3.148 5.968 12.872 1.00 96.56 104 SER A N 1
ATOM 761 C CA . SER A 1 104 ? -3.512 5.268 11.637 1.00 96.56 104 SER A CA 1
ATOM 762 C C . SER A 1 104 ? -4.152 3.905 11.905 1.00 96.56 104 SER A C 1
ATOM 764 O O . SER A 1 104 ? -5.041 3.492 11.159 1.00 96.56 104 SER A O 1
ATOM 766 N N . ALA A 1 105 ? -3.778 3.235 13.000 1.00 95.69 105 ALA A N 1
ATOM 767 C CA . ALA A 1 105 ? -4.379 1.962 13.382 1.00 95.69 105 ALA A CA 1
ATOM 768 C C . ALA A 1 105 ? -5.862 2.134 13.747 1.00 95.69 105 ALA A C 1
ATOM 770 O O . ALA A 1 105 ? -6.693 1.306 13.373 1.00 95.69 105 ALA A O 1
ATOM 771 N N . SER A 1 106 ? -6.208 3.239 14.419 1.00 95.44 106 SER A N 1
ATOM 772 C CA . SER A 1 106 ? -7.581 3.529 14.863 1.00 95.44 106 SER A CA 1
ATOM 773 C C . SER A 1 106 ? -8.577 3.721 13.712 1.00 95.44 106 SER A C 1
ATOM 775 O O . SER A 1 106 ? -9.774 3.495 13.886 1.00 95.44 106 SER A O 1
ATOM 777 N N . VAL A 1 107 ? -8.081 4.096 12.529 1.00 96.12 107 VAL A N 1
ATOM 778 C CA . VAL A 1 107 ? -8.872 4.305 11.307 1.00 96.12 107 VAL A CA 1
ATOM 779 C C . VAL A 1 107 ? -8.616 3.234 10.240 1.00 96.12 107 VAL A C 1
ATOM 781 O O . VAL A 1 107 ? -9.069 3.367 9.109 1.00 96.12 107 VAL A O 1
ATOM 784 N N . GLY A 1 108 ? -7.918 2.148 10.587 1.00 97.12 108 GLY A N 1
ATOM 785 C CA . GLY A 1 108 ? -7.719 1.013 9.685 1.00 97.12 108 GLY A CA 1
ATOM 786 C C . GLY A 1 108 ? -6.804 1.311 8.494 1.00 97.12 108 GLY A C 1
ATOM 787 O O . GLY A 1 108 ? -7.029 0.770 7.410 1.00 97.12 108 GLY A O 1
ATOM 788 N N . LEU A 1 109 ? -5.783 2.151 8.688 1.00 98.12 109 LEU A N 1
ATOM 789 C CA . LEU A 1 109 ? -4.753 2.459 7.695 1.00 98.12 109 LEU A CA 1
ATOM 790 C C . LEU A 1 109 ? -3.449 1.721 8.005 1.00 98.12 109 LEU A C 1
ATOM 792 O O . LEU A 1 109 ? -3.011 1.670 9.155 1.00 98.12 109 LEU A O 1
ATOM 796 N N . GLY A 1 110 ? -2.812 1.164 6.979 1.00 97.69 110 GLY A N 1
ATOM 797 C CA . GLY A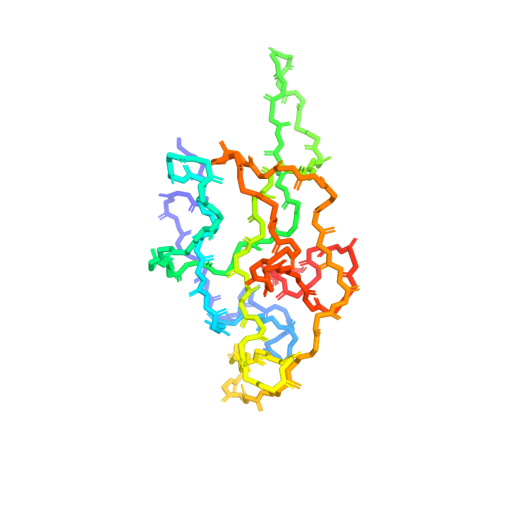 1 110 ? -1.596 0.364 7.135 1.00 97.69 110 GLY A CA 1
ATOM 798 C C . GLY A 1 110 ? -1.013 -0.078 5.800 1.00 97.69 110 GLY A C 1
ATOM 799 O O . GLY A 1 110 ? -1.187 0.602 4.791 1.00 97.69 110 GLY A O 1
ATOM 800 N N . TRP A 1 111 ? -0.375 -1.245 5.807 1.00 98.25 111 TRP A N 1
ATOM 801 C CA . TRP A 1 111 ? 0.156 -1.927 4.629 1.00 98.25 111 TRP A CA 1
ATOM 802 C C . TRP A 1 111 ? -0.125 -3.428 4.688 1.00 98.25 111 TRP A C 1
ATOM 804 O O . TRP A 1 111 ? -0.322 -4.007 5.760 1.00 98.25 111 TRP A O 1
ATOM 814 N N . PHE A 1 112 ? -0.153 -4.051 3.515 1.00 98.12 112 PHE A N 1
ATOM 815 C CA . PHE A 1 112 ? -0.219 -5.497 3.322 1.00 98.12 112 PHE A CA 1
ATOM 816 C C . PHE A 1 112 ? 1.155 -6.029 2.897 1.00 98.12 112 PHE A C 1
ATOM 818 O O . PHE A 1 112 ? 2.011 -5.2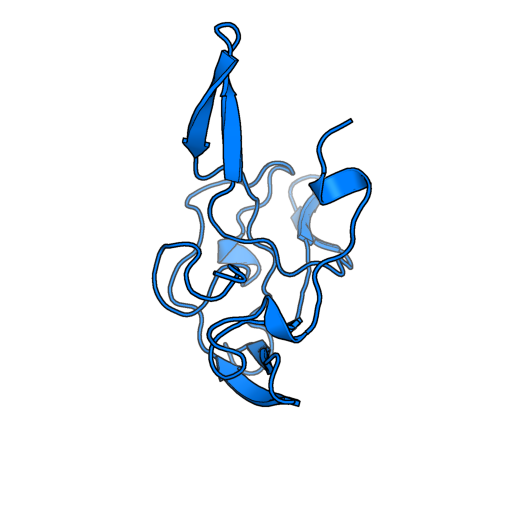68 2.452 1.00 98.12 112 PHE A O 1
ATOM 825 N N . GLY A 1 113 ? 1.352 -7.343 3.007 1.00 97.25 113 GLY A N 1
ATOM 826 C CA . GLY A 1 113 ? 2.607 -7.977 2.610 1.00 97.25 113 GLY A CA 1
ATOM 827 C C . GLY A 1 113 ? 3.761 -7.772 3.605 1.00 97.25 113 GLY A C 1
ATOM 828 O O . GLY A 1 113 ? 3.514 -7.546 4.794 1.00 97.25 113 GLY A O 1
ATOM 829 N N . PRO A 1 114 ? 5.017 -7.948 3.155 1.00 96.38 114 PRO A N 1
ATOM 830 C CA . PRO A 1 114 ? 6.197 -7.797 4.001 1.00 96.38 114 PRO A CA 1
ATOM 831 C C . PRO A 1 114 ? 6.444 -6.335 4.396 1.00 96.38 114 PRO A C 1
ATOM 833 O O . PRO A 1 114 ? 6.023 -5.409 3.709 1.00 96.38 114 PRO A O 1
ATOM 836 N N . ASP A 1 115 ? 7.157 -6.138 5.506 1.00 95.44 115 ASP A N 1
ATOM 837 C CA . ASP A 1 115 ? 7.537 -4.815 6.011 1.00 95.44 115 ASP A CA 1
ATOM 838 C C . ASP A 1 115 ? 8.762 -4.247 5.271 1.00 95.44 115 ASP A C 1
ATOM 840 O O . ASP A 1 115 ? 9.835 -4.052 5.844 1.00 95.44 115 ASP A O 1
ATOM 844 N N . ASP A 1 116 ? 8.597 -4.043 3.964 1.00 93.69 116 ASP A N 1
ATOM 845 C CA . ASP A 1 116 ? 9.566 -3.476 3.024 1.00 93.69 116 ASP A CA 1
ATOM 846 C C . ASP A 1 116 ? 8.843 -2.859 1.799 1.00 93.69 116 ASP A C 1
ATOM 848 O O . ASP A 1 116 ? 7.618 -2.740 1.773 1.00 93.69 116 ASP A O 1
ATOM 852 N N . ASN A 1 117 ? 9.597 -2.426 0.782 1.00 94.31 117 ASN A N 1
ATOM 853 C CA . ASN A 1 117 ? 9.040 -1.835 -0.441 1.00 94.31 117 ASN A CA 1
ATOM 854 C C . ASN A 1 117 ? 8.841 -2.847 -1.587 1.00 94.31 117 ASN A C 1
ATOM 856 O O . ASN A 1 117 ? 8.547 -2.422 -2.701 1.00 94.31 117 ASN A O 1
ATOM 860 N N . LEU A 1 118 ? 8.971 -4.160 -1.357 1.00 94.50 118 LEU A N 1
ATOM 861 C CA . LEU A 1 118 ? 8.968 -5.180 -2.417 1.00 94.50 118 LEU A CA 1
ATOM 862 C C . LEU A 1 118 ? 7.731 -5.108 -3.321 1.00 94.50 118 LEU A C 1
ATOM 864 O O . LEU A 1 118 ? 7.826 -5.362 -4.516 1.00 94.50 118 LEU A O 1
ATOM 868 N N . LEU A 1 119 ? 6.569 -4.777 -2.752 1.00 96.81 119 LEU A N 1
ATOM 869 C CA . LEU A 1 119 ? 5.307 -4.702 -3.496 1.00 96.81 119 LEU A CA 1
ATOM 870 C C . LEU A 1 119 ? 5.087 -3.354 -4.199 1.00 96.81 119 LEU A C 1
ATOM 872 O O . LEU A 1 119 ? 4.137 -3.217 -4.962 1.00 96.81 119 LEU A O 1
ATOM 876 N N . PHE A 1 120 ? 5.938 -2.364 -3.936 1.00 94.69 120 PHE A N 1
ATOM 877 C CA . PHE A 1 120 ? 5.825 -0.988 -4.430 1.00 94.69 120 PHE A CA 1
ATOM 878 C C . PHE A 1 120 ? 6.964 -0.606 -5.379 1.00 94.69 120 PHE A C 1
ATOM 880 O O . PHE A 1 120 ? 6.865 0.403 -6.076 1.00 94.69 120 PHE A O 1
ATOM 887 N N . ASP A 1 121 ? 8.047 -1.381 -5.390 1.00 89.88 121 ASP A N 1
ATOM 888 C CA . ASP A 1 121 ? 9.178 -1.165 -6.281 1.00 89.88 121 ASP A CA 1
ATOM 889 C C . ASP A 1 121 ? 8.874 -1.696 -7.688 1.00 89.88 121 ASP A C 1
ATOM 891 O O . ASP A 1 121 ? 8.135 -2.670 -7.884 1.00 89.88 121 ASP A O 1
ATOM 895 N N . ASN A 1 122 ? 9.456 -1.037 -8.687 1.00 85.56 122 ASN A N 1
ATOM 896 C CA . ASN A 1 122 ? 9.435 -1.529 -10.052 1.00 85.56 122 ASN A CA 1
ATOM 897 C C . ASN A 1 122 ? 10.584 -2.505 -10.337 1.00 85.56 122 ASN A C 1
ATOM 899 O O . ASN A 1 122 ? 10.467 -3.256 -11.304 1.00 85.56 122 ASN A O 1
ATOM 903 N N . ARG A 1 123 ? 11.643 -2.561 -9.516 1.00 79.25 123 ARG A N 1
ATOM 904 C CA . ARG A 1 123 ? 12.846 -3.371 -9.784 1.00 79.25 123 ARG A CA 1
ATOM 905 C C . ARG A 1 123 ? 13.221 -4.381 -8.708 1.00 79.25 123 ARG A C 1
ATOM 907 O O . ARG A 1 123 ? 12.893 -4.169 -7.526 1.00 79.25 123 ARG A O 1
#

Radius of gyration: 15.47 Å; chains: 1; bounding box: 40×29×38 Å